Protein AF-A0A6L2PGG4-F1 (afdb_monomer_lite)

Foldseek 3Di:
DDDDPPDDPDPDDDDDDDDPDDDDDADPPDDPPRDDQCDPVHVHHDPDDDDPPDPCQVQWDFAPDPVDDFPPPVVPSPSRTDHD

Sequence (84 aa):
MIRLASGCGPGRGAGRRPRPRKLTPLVFKQHVPNVSENTLPASGLTEGRITREDTRFKDLVPNYNTDIIFKDEEGTGADRLMTQ

Organism: Coptotermes formosanus (NCBI:txid36987)

Structure (mmCIF, N/CA/C/O backbone):
data_AF-A0A6L2PGG4-F1
#
_entry.id   AF-A0A6L2PGG4-F1
#
loop_
_atom_site.group_PDB
_atom_site.id
_atom_site.type_symbol
_atom_site.label_atom_id
_atom_site.label_alt_id
_atom_site.label_comp_id
_atom_site.label_asym_id
_atom_site.label_entity_id
_atom_site.label_seq_id
_atom_site.pdbx_PDB_ins_code
_atom_site.Cartn_x
_atom_site.Cartn_y
_atom_site.Cartn_z
_atom_site.occupancy
_atom_site.B_iso_or_equiv
_atom_site.auth_seq_id
_atom_site.auth_comp_id
_atom_site.auth_asym_id
_atom_site.auth_atom_id
_atom_site.pdbx_PDB_model_num
ATOM 1 N N . MET A 1 1 ? 10.664 -39.886 -68.522 1.00 43.22 1 MET A N 1
ATOM 2 C CA . MET A 1 1 ? 11.411 -38.701 -68.046 1.00 43.22 1 MET A CA 1
ATOM 3 C C . MET A 1 1 ? 10.403 -37.770 -67.380 1.00 43.22 1 MET A C 1
ATOM 5 O O . MET A 1 1 ? 9.690 -37.066 -68.077 1.00 43.22 1 MET A O 1
ATOM 9 N N . ILE A 1 2 ? 10.221 -37.869 -66.060 1.00 49.78 2 ILE A N 1
ATOM 10 C CA . ILE A 1 2 ? 9.195 -37.101 -65.333 1.00 49.78 2 ILE A CA 1
ATOM 11 C C . ILE A 1 2 ? 9.894 -35.922 -64.654 1.00 49.78 2 ILE A C 1
ATOM 13 O O . ILE A 1 2 ? 10.724 -36.122 -63.771 1.00 49.78 2 ILE A O 1
ATOM 17 N N . ARG A 1 3 ? 9.585 -34.696 -65.089 1.00 58.91 3 ARG A N 1
ATOM 18 C CA . ARG A 1 3 ? 9.978 -33.462 -64.397 1.00 58.91 3 ARG A CA 1
ATOM 19 C C . ARG A 1 3 ? 8.904 -33.136 -63.359 1.00 58.91 3 ARG A C 1
ATOM 21 O O . ARG A 1 3 ? 7.820 -32.693 -63.719 1.00 58.91 3 ARG A O 1
ATOM 28 N N . LEU A 1 4 ? 9.214 -33.349 -62.083 1.00 60.97 4 LEU A N 1
ATOM 29 C CA . LEU A 1 4 ? 8.435 -32.806 -60.971 1.00 60.97 4 LEU A CA 1
ATOM 30 C C . LEU A 1 4 ? 8.808 -31.327 -60.814 1.00 60.97 4 LEU A C 1
ATOM 32 O O . LEU A 1 4 ? 9.918 -31.006 -60.395 1.00 60.97 4 LEU A O 1
ATOM 36 N N . ALA A 1 5 ? 7.908 -30.421 -61.192 1.00 63.47 5 ALA A N 1
ATOM 37 C CA . ALA A 1 5 ? 8.061 -29.009 -60.871 1.00 63.47 5 ALA A CA 1
ATOM 38 C C . ALA A 1 5 ? 7.815 -28.817 -59.365 1.00 63.47 5 ALA A C 1
ATOM 40 O O . ALA A 1 5 ? 6.687 -28.945 -58.892 1.00 63.47 5 ALA A O 1
ATOM 41 N N . SER A 1 6 ? 8.872 -28.523 -58.606 1.00 65.31 6 SER A N 1
ATOM 42 C CA . SER A 1 6 ? 8.773 -28.123 -57.201 1.00 65.31 6 SER A CA 1
ATOM 43 C C . SER A 1 6 ? 8.324 -26.659 -57.120 1.00 65.31 6 SER A C 1
ATOM 45 O O . SER A 1 6 ? 9.148 -25.744 -57.124 1.00 65.31 6 SER A O 1
ATOM 47 N N . GLY A 1 7 ? 7.016 -26.412 -57.102 1.00 64.25 7 GLY A N 1
ATOM 48 C CA . GLY A 1 7 ? 6.489 -25.074 -56.831 1.00 64.25 7 GLY A CA 1
ATOM 49 C C . GLY A 1 7 ? 6.725 -24.698 -55.367 1.00 64.25 7 GLY A C 1
ATOM 50 O O . GLY A 1 7 ? 6.223 -25.375 -54.472 1.00 64.25 7 GLY A O 1
ATOM 51 N N . CYS A 1 8 ? 7.489 -23.636 -55.101 1.00 73.62 8 CYS A N 1
ATOM 52 C CA . CYS A 1 8 ? 7.598 -23.071 -53.756 1.00 73.62 8 CYS A CA 1
ATOM 53 C C . CYS A 1 8 ? 6.225 -22.514 -53.341 1.00 73.62 8 CYS A C 1
ATOM 55 O O . CYS A 1 8 ? 5.693 -21.635 -54.018 1.00 73.62 8 CYS A O 1
ATOM 57 N N . GLY A 1 9 ? 5.648 -23.030 -52.249 1.00 73.56 9 GLY A N 1
ATOM 58 C CA . GLY A 1 9 ? 4.426 -22.485 -51.643 1.00 73.56 9 GLY A CA 1
ATOM 59 C C . GLY A 1 9 ? 4.585 -21.014 -51.220 1.00 73.56 9 GLY A C 1
ATOM 60 O O . GLY A 1 9 ? 5.695 -20.480 -51.301 1.00 73.56 9 GLY A O 1
ATOM 61 N N . PRO A 1 10 ? 3.504 -20.339 -50.774 1.00 74.50 10 PRO A N 1
ATOM 62 C CA . PRO A 1 10 ? 3.540 -18.916 -50.435 1.00 74.50 10 PRO A CA 1
ATOM 63 C C . PRO A 1 10 ? 4.729 -18.621 -49.510 1.00 74.50 10 PRO A C 1
ATOM 65 O O . PRO A 1 10 ? 4.879 -19.241 -48.456 1.00 74.50 10 PRO A O 1
ATOM 68 N N . GLY A 1 11 ? 5.619 -17.734 -49.968 1.00 72.94 11 GLY A N 1
ATOM 69 C CA . GLY A 1 11 ? 6.878 -17.416 -49.296 1.00 72.94 11 GLY A CA 1
ATOM 70 C C . GLY A 1 11 ? 6.669 -16.875 -47.879 1.00 72.94 11 GLY A C 1
ATOM 71 O O . GLY A 1 11 ? 5.552 -16.564 -47.470 1.00 72.94 11 GLY A O 1
ATOM 72 N N . ARG A 1 12 ? 7.756 -16.754 -47.105 1.00 74.81 12 ARG A N 1
ATOM 73 C CA . ARG A 1 12 ? 7.692 -16.263 -45.718 1.00 74.81 12 ARG A CA 1
ATOM 74 C C . ARG A 1 12 ? 6.964 -14.913 -45.671 1.00 74.81 12 ARG A C 1
ATOM 76 O O . ARG A 1 12 ? 7.465 -13.927 -46.205 1.00 74.81 12 ARG A O 1
ATOM 83 N N . GLY A 1 13 ? 5.792 -14.892 -45.035 1.00 73.62 13 GLY A N 1
ATOM 84 C CA . GLY A 1 13 ? 4.969 -13.693 -44.905 1.00 73.62 13 GLY A CA 1
ATOM 85 C C . GLY A 1 13 ? 5.734 -12.567 -44.212 1.00 73.62 13 GLY A C 1
ATOM 86 O O . GLY A 1 13 ? 6.339 -12.768 -43.158 1.00 73.62 13 GLY A O 1
ATOM 87 N N . ALA A 1 14 ? 5.711 -11.379 -44.812 1.00 77.06 14 ALA A N 1
ATOM 88 C CA . ALA A 1 14 ? 6.257 -10.179 -44.200 1.00 77.06 14 ALA A CA 1
ATOM 89 C C . ALA A 1 14 ? 5.296 -9.697 -43.104 1.00 77.06 14 ALA A C 1
ATOM 91 O O . ALA A 1 14 ? 4.162 -9.314 -43.377 1.00 77.06 14 ALA A O 1
ATOM 92 N N . GLY A 1 15 ? 5.745 -9.728 -41.852 1.00 79.88 15 GLY A N 1
ATOM 93 C CA . GLY A 1 15 ? 4.972 -9.224 -40.723 1.00 79.88 15 GLY A CA 1
ATOM 94 C C . GLY A 1 15 ? 5.781 -9.272 -39.436 1.00 79.88 15 GLY A C 1
ATOM 95 O O . GLY A 1 15 ? 6.377 -10.293 -39.094 1.00 79.88 15 GLY A O 1
ATOM 96 N N . ARG A 1 16 ? 5.820 -8.159 -38.700 1.00 81.50 16 ARG A N 1
ATOM 97 C CA . ARG A 1 16 ? 6.447 -8.109 -37.377 1.00 81.50 16 ARG A CA 1
ATOM 98 C C . ARG A 1 16 ? 5.360 -8.282 -36.324 1.00 81.50 16 ARG A C 1
ATOM 100 O O . ARG A 1 16 ? 4.498 -7.421 -36.185 1.00 81.50 16 ARG A O 1
ATOM 107 N N . ARG A 1 17 ? 5.412 -9.378 -35.562 1.00 85.56 17 ARG A N 1
ATOM 108 C CA . ARG A 1 17 ? 4.530 -9.570 -34.402 1.00 85.56 17 ARG A CA 1
ATOM 109 C C . ARG A 1 17 ? 4.777 -8.435 -33.391 1.00 85.56 17 ARG A C 1
ATOM 111 O O . ARG A 1 17 ? 5.947 -8.197 -33.059 1.00 85.56 17 ARG A O 1
ATOM 118 N N . PRO A 1 18 ? 3.734 -7.752 -32.881 1.00 87.88 18 PRO A N 1
ATOM 119 C CA . PRO A 1 18 ? 3.886 -6.821 -31.770 1.00 87.88 18 PRO A CA 1
ATOM 120 C C . PRO A 1 18 ? 4.587 -7.519 -30.605 1.00 87.88 18 PRO A C 1
ATOM 122 O O . PRO A 1 18 ? 4.220 -8.634 -30.224 1.00 87.88 18 PRO A O 1
ATOM 125 N N . ARG A 1 19 ? 5.638 -6.895 -30.067 1.00 87.69 19 ARG A N 1
ATOM 126 C CA . ARG A 1 19 ? 6.311 -7.435 -28.885 1.00 87.69 19 ARG A CA 1
ATOM 127 C C . ARG A 1 19 ? 5.487 -7.069 -27.652 1.00 87.69 19 ARG A C 1
ATOM 129 O O . ARG A 1 19 ? 5.046 -5.922 -27.565 1.00 87.69 19 ARG A O 1
ATOM 136 N N . PRO A 1 20 ? 5.295 -7.999 -26.707 1.00 90.56 20 PRO A N 1
ATOM 137 C CA . PRO A 1 20 ? 4.681 -7.656 -25.434 1.00 90.56 20 PRO A CA 1
ATOM 138 C C . PRO A 1 20 ? 5.507 -6.568 -24.738 1.00 90.56 20 PRO A C 1
ATOM 140 O O . PRO A 1 20 ? 6.723 -6.463 -24.945 1.00 90.56 20 PRO A O 1
ATOM 143 N N . ARG A 1 21 ? 4.843 -5.749 -23.916 1.00 91.25 21 ARG A N 1
ATOM 144 C CA . ARG A 1 21 ? 5.537 -4.772 -23.071 1.00 91.25 21 ARG A CA 1
ATOM 145 C C . ARG A 1 21 ? 6.507 -5.521 -22.159 1.00 91.25 21 ARG A C 1
ATOM 147 O O . ARG A 1 21 ? 6.147 -6.533 -21.564 1.00 91.25 21 ARG A O 1
ATOM 154 N N . LYS A 1 22 ? 7.745 -5.033 -22.069 1.00 91.56 22 LYS A N 1
ATOM 155 C CA . LYS A 1 22 ? 8.727 -5.579 -21.131 1.00 91.56 22 LYS A CA 1
ATOM 156 C C . LYS A 1 22 ? 8.392 -5.064 -19.734 1.00 91.56 22 LYS A C 1
ATOM 158 O O . LYS A 1 22 ? 8.404 -3.856 -19.527 1.00 91.56 22 LYS A O 1
ATOM 163 N N . LEU A 1 23 ? 8.107 -5.971 -18.807 1.00 94.94 23 LEU A N 1
ATOM 164 C CA . LEU A 1 23 ? 7.970 -5.658 -17.388 1.00 94.94 23 LEU A CA 1
ATOM 165 C C . LEU A 1 23 ? 9.354 -5.778 -16.745 1.00 94.94 23 LEU A C 1
ATOM 167 O O . LEU A 1 23 ? 9.956 -6.850 -16.771 1.00 94.94 23 LEU A O 1
ATOM 171 N N . THR A 1 24 ? 9.885 -4.671 -16.232 1.00 94.81 24 THR A N 1
ATOM 172 C CA . THR A 1 24 ? 11.140 -4.659 -15.472 1.00 94.81 24 THR A CA 1
ATOM 173 C C . THR A 1 24 ? 10.819 -4.804 -13.987 1.00 94.81 24 THR A C 1
ATOM 175 O O . THR A 1 24 ? 10.027 -4.002 -13.487 1.00 94.81 24 THR A O 1
ATOM 178 N N . PRO A 1 25 ? 11.391 -5.792 -13.280 1.00 96.62 25 PRO A N 1
ATOM 179 C CA . PRO A 1 25 ? 11.151 -5.944 -11.851 1.00 96.62 25 PRO A CA 1
ATOM 180 C C . PRO A 1 25 ? 11.694 -4.734 -11.084 1.00 96.62 25 PRO A C 1
ATOM 182 O O . PRO A 1 25 ? 12.689 -4.131 -11.491 1.00 96.62 25 PRO A O 1
ATOM 185 N N . LEU A 1 26 ? 11.046 -4.399 -9.969 1.00 97.31 26 LEU A N 1
ATOM 186 C CA . LEU A 1 26 ? 11.563 -3.402 -9.036 1.00 97.31 26 LEU A CA 1
ATOM 187 C C . LEU A 1 26 ? 12.757 -3.983 -8.276 1.00 97.31 26 LEU A C 1
ATOM 189 O O . LEU A 1 26 ? 12.729 -5.143 -7.861 1.00 97.31 26 LEU A O 1
ATOM 193 N N . VAL A 1 27 ? 13.804 -3.180 -8.089 1.00 97.81 27 VAL A N 1
ATOM 194 C CA . VAL A 1 27 ? 14.930 -3.553 -7.224 1.00 97.81 27 VAL A CA 1
ATOM 195 C C . VAL A 1 27 ? 14.619 -3.239 -5.760 1.00 97.81 27 VAL A C 1
ATOM 197 O O . VAL A 1 27 ? 13.703 -2.479 -5.446 1.00 97.81 27 VAL A O 1
ATOM 200 N N . PHE A 1 28 ? 15.385 -3.821 -4.837 1.00 97.62 28 PHE A N 1
ATOM 201 C CA . PHE A 1 28 ? 15.196 -3.592 -3.405 1.00 97.62 28 PHE A CA 1
ATOM 202 C C . PHE A 1 28 ? 15.218 -2.089 -3.063 1.00 97.62 28 PHE A C 1
ATOM 204 O O . PHE A 1 28 ? 16.126 -1.373 -3.482 1.00 97.62 28 PHE A O 1
ATOM 211 N N . LYS A 1 29 ? 14.218 -1.628 -2.295 1.00 96.38 29 LYS A N 1
ATOM 212 C CA . LYS A 1 29 ? 13.966 -0.218 -1.918 1.00 96.38 29 LYS A CA 1
ATOM 213 C C . LYS A 1 29 ? 13.607 0.742 -3.065 1.00 96.38 29 LYS A C 1
ATOM 215 O O . LYS A 1 29 ? 13.458 1.940 -2.822 1.00 96.38 29 LYS A O 1
ATOM 220 N 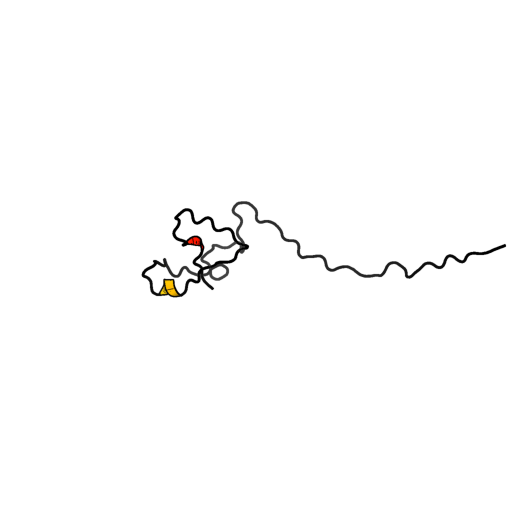N . GLN A 1 30 ? 13.433 0.257 -4.291 1.00 97.88 30 GLN A N 1
ATOM 221 C CA . GLN A 1 30 ? 12.881 1.070 -5.372 1.00 97.88 30 GLN A CA 1
ATOM 222 C C . GLN A 1 30 ? 11.369 1.257 -5.187 1.00 97.88 30 GLN A C 1
ATOM 224 O O . GLN A 1 30 ? 10.667 0.331 -4.789 1.00 97.88 30 GLN A O 1
ATOM 229 N N . HIS A 1 31 ? 10.869 2.437 -5.541 1.00 96.94 31 HIS A N 1
ATOM 230 C CA . HIS A 1 31 ? 9.447 2.761 -5.627 1.00 96.94 31 HIS A CA 1
ATOM 231 C C . HIS A 1 31 ? 9.160 3.457 -6.966 1.00 96.94 31 HIS A C 1
ATOM 233 O O . HIS A 1 31 ? 10.060 4.031 -7.589 1.00 96.94 31 HIS A O 1
ATOM 239 N N . VAL A 1 32 ? 7.923 3.339 -7.451 1.00 96.38 32 VAL A N 1
ATOM 240 C CA . VAL A 1 32 ? 7.466 3.951 -8.705 1.00 96.38 32 VAL A CA 1
ATOM 241 C C . VAL A 1 32 ? 6.111 4.611 -8.446 1.00 96.38 32 VAL A C 1
ATOM 243 O O . VAL A 1 32 ? 5.207 3.906 -8.002 1.00 96.38 32 VAL A O 1
ATOM 246 N N . PRO A 1 33 ? 5.937 5.911 -8.749 1.00 96.69 33 PRO A N 1
ATOM 247 C CA . PRO A 1 33 ? 6.939 6.859 -9.266 1.00 96.69 33 PRO A CA 1
ATOM 248 C C . PRO A 1 33 ? 8.088 7.124 -8.272 1.00 96.69 33 PRO A C 1
ATOM 250 O O . PRO A 1 33 ? 7.947 6.851 -7.089 1.00 96.69 33 PRO A O 1
ATOM 253 N N . ASN A 1 34 ? 9.235 7.633 -8.744 1.00 97.00 34 ASN A N 1
ATOM 254 C CA . ASN A 1 34 ? 10.412 7.914 -7.898 1.00 97.00 34 ASN A CA 1
ATOM 255 C C . ASN A 1 34 ? 10.265 9.248 -7.141 1.00 97.00 34 ASN A C 1
ATOM 257 O O . ASN A 1 34 ? 11.022 10.196 -7.352 1.00 97.00 34 ASN A O 1
ATOM 261 N N . VAL A 1 35 ? 9.218 9.331 -6.332 1.00 97.19 35 VAL A N 1
ATOM 262 C CA . VAL A 1 35 ? 8.850 10.444 -5.453 1.00 97.19 35 VAL A CA 1
ATOM 263 C C . VAL A 1 35 ? 8.272 9.847 -4.172 1.00 97.19 35 VAL A C 1
ATOM 265 O O . VAL A 1 35 ? 7.859 8.689 -4.159 1.00 97.19 35 VAL A O 1
ATOM 268 N N . SER A 1 36 ? 8.214 10.613 -3.085 1.00 96.62 36 SER A N 1
ATOM 269 C CA . SER A 1 36 ? 7.642 10.093 -1.841 1.00 96.62 36 SER A CA 1
ATOM 270 C C . SER A 1 36 ? 6.156 9.743 -1.989 1.00 96.62 36 SER A C 1
ATOM 272 O O . SER A 1 36 ? 5.418 10.385 -2.737 1.00 96.62 36 SER A O 1
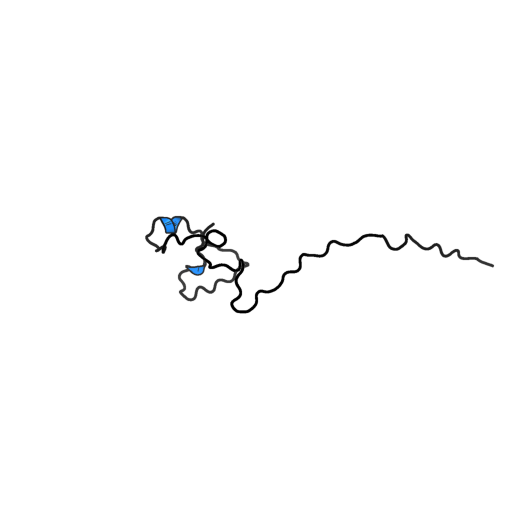ATOM 274 N N . GLU A 1 37 ? 5.725 8.729 -1.238 1.00 97.31 37 GLU A N 1
ATOM 275 C CA . GLU A 1 37 ? 4.370 8.162 -1.274 1.00 97.31 37 GLU A CA 1
ATOM 276 C C . GLU A 1 37 ? 3.278 9.229 -1.126 1.00 97.31 37 GLU A C 1
ATOM 278 O O . GLU A 1 37 ? 2.366 9.299 -1.945 1.00 97.31 37 GLU A O 1
ATOM 283 N N . ASN A 1 38 ? 3.436 10.132 -0.154 1.00 97.25 38 ASN A N 1
ATOM 284 C CA . ASN A 1 38 ? 2.408 11.112 0.201 1.00 97.25 38 ASN A CA 1
ATOM 285 C C . ASN A 1 38 ? 2.431 12.390 -0.662 1.00 97.25 38 ASN A C 1
ATOM 287 O O . ASN A 1 38 ? 2.106 13.484 -0.194 1.00 97.25 38 ASN A O 1
ATOM 291 N N . THR A 1 39 ? 2.905 12.291 -1.904 1.00 96.88 39 THR A N 1
ATOM 292 C CA . THR A 1 39 ? 2.927 13.412 -2.853 1.00 96.88 39 THR A CA 1
ATOM 293 C C . THR A 1 39 ? 1.757 13.315 -3.823 1.00 96.88 39 THR A C 1
ATOM 295 O O . THR A 1 39 ? 1.297 12.227 -4.157 1.00 96.88 39 THR A O 1
ATOM 298 N N . LEU A 1 40 ? 1.285 14.464 -4.315 1.00 96.12 40 LEU A N 1
ATOM 299 C CA . LEU A 1 40 ? 0.200 14.546 -5.303 1.00 96.12 40 LEU A CA 1
ATOM 300 C C . LEU A 1 40 ? 0.387 13.662 -6.560 1.00 96.12 40 LEU A C 1
ATOM 302 O O . LEU A 1 40 ? -0.604 13.092 -7.001 1.00 96.12 40 LEU A O 1
ATOM 306 N N . PRO A 1 41 ? 1.591 13.514 -7.157 1.00 96.44 41 PRO A N 1
ATOM 307 C CA . PRO A 1 41 ? 1.797 12.604 -8.292 1.00 96.44 41 PRO A CA 1
ATOM 308 C C . PRO A 1 41 ? 1.850 11.105 -7.932 1.00 96.44 41 PRO A C 1
ATOM 310 O O . PRO A 1 41 ? 1.981 10.291 -8.846 1.00 96.44 41 PRO A O 1
ATOM 313 N N . ALA A 1 42 ? 1.808 10.740 -6.647 1.00 96.75 42 ALA A N 1
ATOM 314 C CA . ALA A 1 42 ? 1.821 9.360 -6.161 1.00 96.75 42 ALA A CA 1
ATOM 315 C C . ALA A 1 42 ? 0.484 9.013 -5.477 1.00 96.75 42 ALA A C 1
ATOM 317 O O . ALA A 1 42 ? -0.545 9.006 -6.147 1.00 96.75 42 ALA A O 1
ATOM 318 N N . SER A 1 43 ? 0.486 8.730 -4.170 1.00 96.75 43 SER A N 1
ATOM 319 C CA . SER A 1 43 ? -0.710 8.321 -3.419 1.00 96.75 43 SER A CA 1
ATOM 320 C C . SER A 1 43 ? -1.520 9.499 -2.861 1.00 96.75 43 SER A C 1
ATOM 322 O O . SER A 1 43 ? -2.613 9.293 -2.346 1.00 96.75 43 SER A O 1
ATOM 324 N N . GLY A 1 44 ? -1.021 10.736 -2.966 1.00 96.94 44 GLY A N 1
ATOM 325 C CA . GLY A 1 44 ? -1.687 11.924 -2.422 1.00 96.94 44 GLY A CA 1
ATOM 326 C C . GLY A 1 44 ? -1.448 12.136 -0.924 1.00 96.94 44 GLY A C 1
ATOM 327 O O . GLY A 1 44 ? -0.583 11.515 -0.318 1.00 96.94 44 GLY A O 1
ATOM 328 N N . LEU A 1 45 ? -2.169 13.083 -0.321 1.00 96.75 45 LEU A N 1
ATOM 329 C CA . LEU A 1 45 ? -2.026 13.398 1.105 1.00 96.75 45 LEU A CA 1
ATOM 330 C C . LEU A 1 45 ? -2.772 12.375 1.969 1.00 96.75 45 LEU A C 1
ATOM 332 O O . LEU A 1 45 ? -3.818 11.867 1.580 1.00 96.75 45 LEU A O 1
ATOM 336 N N . THR A 1 46 ? -2.264 12.112 3.172 1.00 95.38 46 THR A N 1
ATOM 337 C CA . THR A 1 46 ? -2.910 11.192 4.110 1.00 95.38 46 THR A CA 1
ATOM 338 C C . THR A 1 46 ? -4.146 11.825 4.750 1.00 95.38 46 THR A C 1
ATOM 340 O O . THR A 1 46 ? -4.090 12.923 5.300 1.00 95.38 46 THR A O 1
ATOM 343 N N . GLU A 1 47 ? -5.266 11.102 4.743 1.00 93.00 47 GLU A N 1
ATOM 344 C CA . GLU A 1 47 ? -6.536 11.568 5.329 1.00 93.00 47 GLU A CA 1
ATOM 345 C C . GLU A 1 47 ?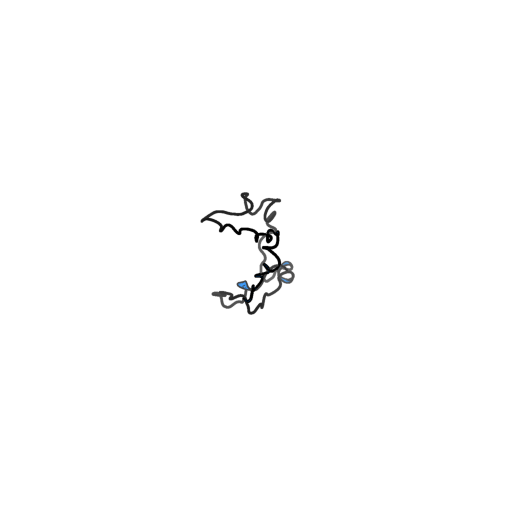 -6.680 11.223 6.826 1.00 93.00 47 GLU A C 1
ATOM 347 O O . GLU A 1 47 ? -7.682 11.539 7.468 1.00 93.00 47 GLU A O 1
ATOM 352 N N . GLY A 1 48 ? -5.677 10.567 7.414 1.00 94.00 48 GLY A N 1
ATOM 353 C CA . GLY A 1 48 ? -5.654 10.153 8.818 1.00 94.00 48 GLY A CA 1
ATOM 354 C C . GLY A 1 48 ? -6.113 8.710 9.051 1.00 94.00 48 GLY A C 1
ATOM 355 O O . GLY A 1 48 ? -6.603 8.031 8.155 1.00 94.00 48 GLY A O 1
ATOM 356 N N . ARG A 1 49 ? -5.931 8.229 10.285 1.00 95.50 49 ARG A N 1
ATOM 357 C CA . ARG A 1 49 ? -6.219 6.839 10.673 1.00 95.50 49 ARG A CA 1
ATOM 358 C C . ARG A 1 49 ? -7.725 6.567 10.709 1.00 95.50 49 ARG A C 1
ATOM 360 O O . ARG A 1 49 ? -8.466 7.403 11.212 1.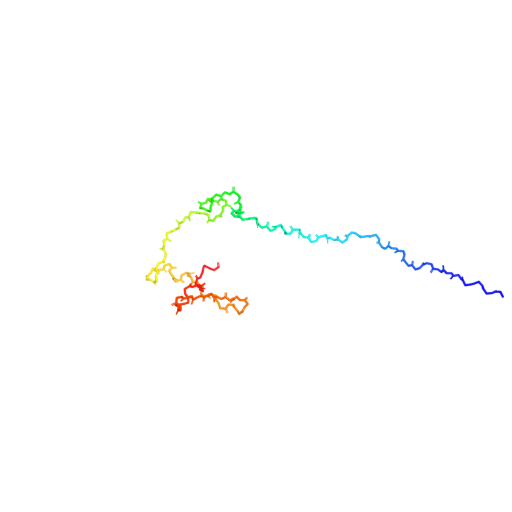00 95.50 49 ARG A O 1
ATOM 367 N N . ILE A 1 50 ? -8.135 5.390 10.237 1.00 96.38 50 ILE A N 1
ATOM 368 C CA . ILE A 1 50 ? -9.507 4.877 10.351 1.00 96.38 50 ILE A CA 1
ATOM 369 C C . ILE A 1 50 ? -9.541 3.815 11.461 1.00 96.38 50 ILE A C 1
ATOM 371 O O . ILE A 1 50 ? -8.767 2.854 11.421 1.00 96.38 50 ILE A O 1
ATOM 375 N N . THR A 1 51 ? -10.403 3.993 12.462 1.00 95.69 51 THR A N 1
ATOM 376 C CA . THR A 1 51 ? -10.734 2.969 13.472 1.00 95.69 51 THR A CA 1
ATOM 377 C C . THR A 1 51 ? -12.063 2.284 13.141 1.00 95.69 51 THR A C 1
ATOM 379 O O . THR A 1 51 ? -12.757 2.686 12.214 1.00 95.69 51 THR A O 1
ATOM 382 N N . ARG A 1 52 ? -12.436 1.221 13.867 1.00 92.81 52 ARG A N 1
ATOM 383 C CA . ARG A 1 52 ? -13.673 0.460 13.587 1.00 92.81 52 ARG A CA 1
ATOM 384 C C . ARG A 1 52 ? -14.945 1.247 13.904 1.00 92.81 52 ARG A C 1
ATOM 386 O O . ARG A 1 52 ? -16.003 0.966 13.354 1.00 92.81 52 ARG A O 1
ATOM 393 N N . GLU A 1 53 ? -14.834 2.208 14.808 1.00 93.75 53 GLU A N 1
ATOM 394 C CA . GLU A 1 53 ? -15.922 3.062 15.276 1.00 93.75 53 GLU A CA 1
ATOM 395 C C . GLU A 1 53 ? -16.114 4.295 14.378 1.00 93.75 53 GLU A C 1
ATOM 397 O O . GLU A 1 53 ? -17.143 4.966 14.471 1.00 93.75 53 GLU A O 1
ATOM 402 N N . ASP A 1 54 ? -15.146 4.589 13.503 1.00 93.88 54 ASP A N 1
ATOM 403 C CA . ASP A 1 54 ? -15.204 5.736 12.604 1.00 93.88 54 ASP A CA 1
ATOM 404 C C . ASP A 1 54 ? -16.286 5.562 11.537 1.00 93.88 54 ASP A C 1
ATOM 406 O O . ASP A 1 54 ? -16.490 4.490 10.967 1.00 93.88 54 ASP A O 1
ATOM 410 N N . THR A 1 55 ? -16.936 6.666 11.167 1.00 94.31 55 THR A N 1
ATOM 411 C CA . THR A 1 55 ? -17.909 6.675 10.064 1.00 94.31 55 THR A CA 1
ATOM 412 C C . THR A 1 55 ? -17.280 6.250 8.739 1.00 94.31 55 THR A C 1
ATOM 414 O O . THR A 1 55 ? -17.921 5.529 7.980 1.00 94.31 55 THR A O 1
ATOM 417 N N . ARG A 1 56 ? -16.014 6.626 8.516 1.00 94.06 56 ARG A N 1
ATOM 418 C CA . ARG A 1 56 ? -15.206 6.269 7.337 1.00 94.06 56 ARG A CA 1
ATOM 419 C C . ARG A 1 56 ? -14.922 4.775 7.217 1.00 94.06 56 ARG A C 1
ATOM 421 O O . ARG A 1 56 ? -14.604 4.297 6.138 1.00 94.06 56 ARG A O 1
ATOM 428 N N . PHE A 1 57 ? -15.053 4.012 8.304 1.00 95.38 57 PHE A N 1
ATOM 429 C CA . PHE A 1 57 ? -14.896 2.560 8.247 1.00 95.38 57 PHE A CA 1
ATOM 430 C C . PHE A 1 57 ? -15.953 1.905 7.351 1.00 95.38 57 PHE A C 1
ATOM 432 O O . PHE A 1 57 ? -15.695 0.868 6.750 1.00 95.38 57 PHE A O 1
ATOM 439 N N . LYS A 1 58 ? -17.128 2.535 7.217 1.00 93.81 58 LYS A N 1
ATOM 440 C CA . LYS A 1 58 ? -18.212 2.064 6.345 1.00 93.81 58 LYS A CA 1
ATOM 441 C C . LYS A 1 58 ? -17.871 2.152 4.858 1.00 93.81 58 LYS A C 1
ATOM 443 O O . LYS A 1 58 ? -18.517 1.471 4.069 1.00 93.81 58 LYS A O 1
ATOM 448 N N . ASP A 1 59 ? -16.882 2.966 4.498 1.00 95.50 59 ASP A N 1
ATOM 449 C CA . ASP A 1 59 ? -16.426 3.125 3.116 1.00 95.50 59 ASP A CA 1
ATOM 450 C C . ASP A 1 59 ? -15.436 2.018 2.711 1.00 95.50 59 ASP A C 1
ATOM 452 O O . ASP A 1 59 ? -15.145 1.844 1.528 1.00 95.50 59 ASP A O 1
ATOM 456 N N . LEU A 1 60 ? -14.925 1.246 3.680 1.00 97.00 60 LEU A N 1
ATOM 457 C CA . LEU A 1 60 ? -14.068 0.094 3.418 1.00 97.00 60 LEU A CA 1
ATOM 458 C C . LEU A 1 60 ? -14.914 -1.124 3.039 1.00 97.00 60 LEU A C 1
ATOM 460 O O . LEU A 1 60 ? -15.868 -1.492 3.727 1.00 97.00 60 LEU A O 1
ATOM 464 N N . VAL A 1 61 ? -14.515 -1.792 1.961 1.00 97.12 61 VAL A N 1
ATOM 465 C CA . VAL A 1 61 ? -15.179 -2.976 1.419 1.00 97.12 61 VAL A CA 1
ATOM 466 C C . VAL A 1 61 ? -14.309 -4.208 1.685 1.00 97.12 61 VAL A C 1
ATOM 468 O O . VAL A 1 61 ? -13.099 -4.180 1.437 1.00 97.12 61 VAL A O 1
ATOM 471 N N . PRO A 1 62 ? -14.884 -5.313 2.190 1.00 97.00 62 PRO A N 1
ATOM 472 C CA . PRO A 1 62 ? -14.140 -6.549 2.375 1.00 97.00 62 PRO A CA 1
ATOM 473 C C . PRO A 1 62 ? -13.879 -7.253 1.036 1.00 97.00 62 PRO A C 1
ATOM 475 O O . PRO A 1 62 ? -14.793 -7.494 0.246 1.00 97.00 62 PRO A O 1
ATOM 478 N N . ASN A 1 63 ? -12.632 -7.657 0.812 1.00 97.94 63 ASN A N 1
ATOM 479 C CA . ASN A 1 63 ? -12.218 -8.438 -0.344 1.00 97.94 63 ASN A CA 1
ATOM 480 C C . ASN A 1 63 ? -12.208 -9.946 -0.020 1.00 97.94 63 ASN A C 1
ATOM 482 O O . ASN A 1 63 ? -11.420 -10.435 0.798 1.00 97.94 63 ASN A O 1
ATOM 486 N N . TYR A 1 64 ? -13.091 -10.690 -0.691 1.00 96.94 64 TYR A N 1
ATOM 487 C CA . TYR A 1 64 ? -13.237 -12.147 -0.571 1.00 96.94 64 TYR A CA 1
ATOM 488 C C . TYR A 1 64 ? -12.801 -12.903 -1.832 1.00 96.94 64 TYR A C 1
ATOM 490 O O . TYR A 1 64 ? -13.260 -14.018 -2.073 1.00 96.94 64 TYR A O 1
ATOM 498 N N . ASN A 1 65 ? -11.932 -12.310 -2.653 1.00 97.38 65 ASN A N 1
ATOM 499 C CA . ASN A 1 65 ? -11.418 -12.987 -3.836 1.00 97.38 65 ASN A CA 1
ATOM 500 C C . ASN A 1 65 ? -10.686 -14.288 -3.449 1.00 97.38 65 ASN A C 1
ATOM 502 O O . ASN A 1 65 ? -9.769 -14.274 -2.628 1.00 97.38 65 ASN A O 1
ATOM 506 N N . THR A 1 66 ? -11.084 -15.402 -4.065 1.00 97.19 66 THR A N 1
ATOM 507 C CA . THR A 1 66 ? -10.503 -16.733 -3.844 1.00 97.19 66 THR A CA 1
ATOM 508 C C . THR A 1 66 ? -9.087 -16.874 -4.397 1.00 97.19 66 THR A C 1
ATOM 510 O O . THR A 1 66 ? -8.358 -17.762 -3.967 1.00 97.19 66 THR A O 1
ATOM 513 N N . ASP A 1 67 ? -8.685 -15.991 -5.313 1.00 97.94 67 ASP A N 1
ATOM 514 C CA . ASP A 1 67 ? -7.349 -15.981 -5.919 1.00 97.94 67 ASP A CA 1
ATOM 515 C C . ASP A 1 67 ? -6.306 -15.261 -5.045 1.00 97.94 67 ASP A C 1
ATOM 517 O O . ASP A 1 67 ? -5.117 -15.250 -5.367 1.00 97.94 67 ASP A O 1
ATOM 521 N N . ILE A 1 68 ? -6.740 -14.644 -3.939 1.00 97.56 68 ILE A N 1
ATOM 522 C CA . ILE A 1 68 ? -5.885 -13.904 -3.010 1.00 97.56 68 ILE A CA 1
ATOM 523 C C . ILE A 1 68 ? -5.816 -14.659 -1.684 1.00 97.56 68 ILE A C 1
ATOM 525 O O . ILE A 1 68 ? -6.820 -14.876 -1.005 1.00 97.56 68 ILE A O 1
ATOM 529 N N . ILE A 1 69 ? -4.599 -15.023 -1.286 1.00 97.31 69 ILE A N 1
ATOM 530 C CA . ILE A 1 69 ? -4.329 -15.620 0.023 1.00 97.31 69 ILE A CA 1
ATOM 531 C C . ILE A 1 69 ? -4.025 -14.484 1.002 1.00 97.31 69 ILE A C 1
ATOM 533 O O . ILE A 1 69 ? -2.991 -13.827 0.897 1.00 97.31 69 ILE A O 1
ATOM 537 N N . PHE A 1 70 ? -4.933 -14.258 1.949 1.00 97.50 70 PHE A N 1
ATOM 538 C CA . PHE A 1 70 ? -4.755 -13.293 3.035 1.00 97.50 70 PHE A CA 1
ATOM 539 C C . PHE A 1 70 ? -4.028 -13.951 4.207 1.00 97.50 70 PHE A C 1
ATOM 541 O O . PHE A 1 70 ? -4.310 -15.107 4.525 1.00 97.50 70 PHE A O 1
ATOM 548 N N . LYS A 1 71 ? -3.100 -13.221 4.836 1.00 96.50 71 LYS A N 1
ATOM 549 C CA . LYS A 1 71 ? -2.333 -13.723 5.980 1.00 96.50 71 LYS A CA 1
ATOM 550 C C . LYS A 1 71 ? -3.203 -13.790 7.239 1.00 96.50 71 LYS A C 1
ATOM 552 O O . LYS A 1 71 ? -3.265 -14.862 7.829 1.00 96.50 71 LYS A O 1
ATOM 557 N N . ASP A 1 72 ? -3.873 -12.684 7.594 1.00 94.81 72 ASP A N 1
ATOM 558 C CA . ASP A 1 72 ? -4.806 -12.547 8.729 1.00 94.81 72 ASP A CA 1
ATOM 559 C C . ASP A 1 72 ? -4.285 -13.207 10.014 1.00 94.81 72 ASP A C 1
ATOM 561 O O . ASP A 1 72 ? -4.928 -14.073 10.612 1.00 94.81 72 ASP A O 1
ATOM 565 N N . GLU A 1 73 ? -3.075 -12.820 10.424 1.00 96.88 73 GLU A N 1
ATOM 566 C CA . GLU A 1 73 ? -2.424 -13.386 11.611 1.00 96.88 73 GLU A CA 1
ATOM 567 C C . GLU A 1 73 ? -3.118 -12.980 12.918 1.00 96.88 73 GLU A C 1
ATOM 569 O O . GLU A 1 73 ? -3.003 -13.666 13.933 1.00 96.88 73 GLU A O 1
ATOM 574 N N . GLU A 1 74 ? -3.892 -11.899 12.877 1.00 95.50 74 GLU A N 1
ATOM 575 C CA . GLU A 1 74 ? -4.724 -11.400 13.961 1.00 95.50 74 GLU A CA 1
ATOM 576 C C . GLU A 1 74 ? -6.030 -12.195 14.120 1.00 95.50 74 GLU A C 1
ATOM 578 O O . GLU A 1 74 ? -6.671 -12.105 15.168 1.00 95.50 74 GLU A O 1
ATOM 583 N N . GLY A 1 75 ? -6.458 -12.939 13.091 1.00 93.88 75 GLY A N 1
ATOM 584 C CA . GLY A 1 75 ? -7.728 -13.673 13.074 1.00 93.88 75 GLY A CA 1
ATOM 585 C C . GLY A 1 75 ? -8.963 -12.767 13.129 1.00 93.88 75 GLY A C 1
ATOM 586 O O . GLY A 1 75 ? -10.020 -13.178 13.611 1.00 93.88 75 GLY A O 1
ATOM 587 N N . THR A 1 76 ? -8.831 -11.513 12.689 1.00 94.25 76 THR A N 1
ATOM 588 C CA . THR A 1 76 ? -9.911 -10.516 12.759 1.00 94.25 76 THR A CA 1
ATOM 589 C C . THR A 1 76 ? -10.505 -10.161 11.401 1.00 94.25 76 THR A C 1
ATOM 591 O O . THR A 1 76 ? -11.529 -9.478 11.353 1.00 94.25 76 THR A O 1
ATOM 594 N N . GLY A 1 77 ? -9.867 -10.587 10.308 1.00 94.75 77 GLY A N 1
ATOM 595 C CA . GLY A 1 77 ? -10.249 -10.241 8.945 1.00 94.75 77 GLY A CA 1
ATOM 596 C C . GLY A 1 77 ? -9.891 -8.811 8.534 1.00 94.75 77 GLY A C 1
ATOM 597 O O . GLY A 1 77 ? -10.377 -8.350 7.503 1.00 94.75 77 GLY A O 1
ATOM 598 N N . ALA A 1 78 ? -9.064 -8.100 9.310 1.00 96.06 78 ALA A N 1
ATOM 599 C CA . ALA A 1 78 ? -8.690 -6.714 9.021 1.00 96.06 78 ALA A CA 1
ATOM 600 C C . ALA A 1 78 ? -7.968 -6.571 7.670 1.00 96.06 78 ALA A C 1
ATOM 602 O O . ALA A 1 78 ? -8.293 -5.660 6.913 1.00 96.06 78 ALA A O 1
ATOM 603 N N . ASP A 1 79 ? -7.097 -7.525 7.322 1.00 96.81 79 ASP A N 1
ATOM 604 C CA . ASP A 1 79 ? -6.363 -7.583 6.044 1.00 96.81 79 ASP A CA 1
ATOM 605 C C . ASP A 1 79 ? -7.267 -7.592 4.800 1.00 96.81 79 ASP A C 1
ATOM 607 O O . ASP A 1 79 ? -6.809 -7.351 3.682 1.00 96.81 79 ASP A O 1
ATOM 611 N N . ARG A 1 80 ? -8.557 -7.904 4.971 1.00 97.12 80 ARG A N 1
ATOM 612 C CA . ARG A 1 80 ? -9.531 -7.969 3.876 1.00 97.12 80 ARG A CA 1
ATOM 613 C C . ARG A 1 80 ? -10.195 -6.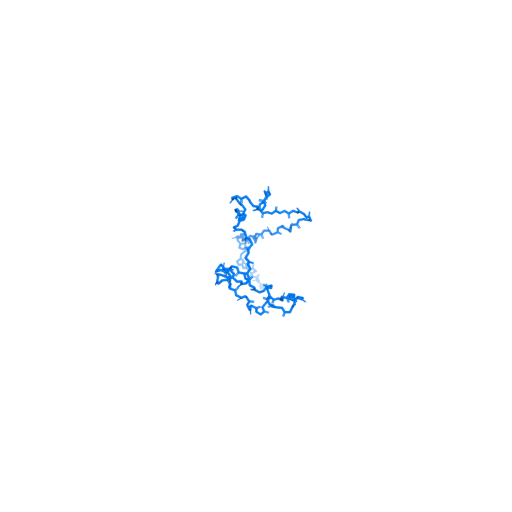628 3.598 1.00 97.12 80 ARG A C 1
ATOM 615 O O . ARG A 1 80 ? -10.760 -6.475 2.521 1.00 97.12 80 ARG A O 1
ATOM 622 N N . LEU A 1 81 ? -10.189 -5.697 4.546 1.00 97.19 81 LEU A N 1
ATOM 623 C CA . LEU A 1 81 ? -10.900 -4.426 4.429 1.00 97.19 81 LEU A CA 1
ATOM 624 C C . LEU A 1 81 ? -10.023 -3.399 3.713 1.00 97.19 81 LEU A C 1
ATOM 626 O O . LEU A 1 81 ? -8.964 -3.024 4.210 1.00 97.19 81 LEU A O 1
ATOM 630 N N . MET A 1 82 ? -10.473 -2.935 2.549 1.00 97.44 82 MET A N 1
ATOM 631 C CA . MET A 1 82 ? -9.759 -1.960 1.720 1.00 97.44 82 MET A CA 1
ATOM 632 C C . MET A 1 82 ? -10.738 -1.014 1.021 1.00 97.44 82 MET A C 1
ATOM 634 O O . MET A 1 82 ? -11.943 -1.253 1.018 1.00 97.44 82 MET A O 1
ATOM 638 N N . THR A 1 83 ? -10.243 0.085 0.458 1.00 95.69 83 THR A N 1
ATOM 639 C CA . THR A 1 83 ? -11.068 0.978 -0.371 1.00 95.69 83 THR A CA 1
ATOM 640 C C . THR A 1 83 ? -11.548 0.260 -1.639 1.00 95.69 83 THR A C 1
ATOM 642 O O . THR A 1 83 ? -10.955 -0.743 -2.042 1.00 95.69 83 THR A O 1
ATOM 645 N N . GLN A 1 84 ? -12.607 0.781 -2.265 1.00 93.50 84 GLN A N 1
ATOM 646 C CA . GLN A 1 84 ? -13.139 0.274 -3.539 1.00 93.50 84 GLN A CA 1
ATOM 647 C C . GLN A 1 84 ? -12.138 0.371 -4.701 1.00 93.50 84 GLN A C 1
ATOM 649 O O . GLN A 1 84 ? -11.336 1.331 -4.719 1.00 93.50 84 GLN A O 1
#

InterPro domains:
  IPR000320 Hedgehog, N-terminal signalling domain [PF01085] (8-84)
  IPR009045 Peptidase M74/Hedgehog-like, zinc-binding domain superfamily [G3DSA:3.30.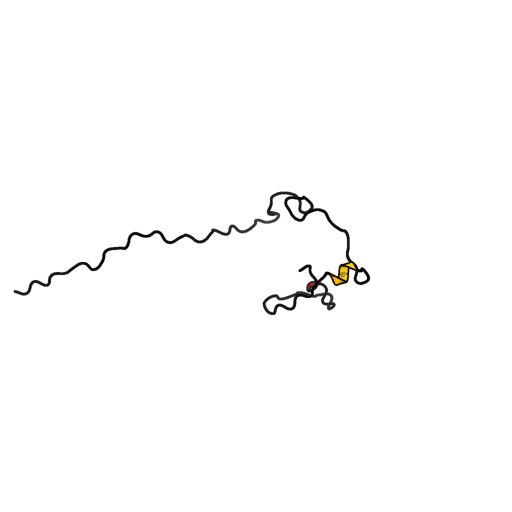1380.10] (5-84)
  IPR009045 Peptidase M74/Hedgehog-like, zinc-binding domain superfamily [SSF55166] (22-84)
  IPR050387 Hedgehog Signaling [PTHR11889] (5-84)

Secondary structure (DSSP, 8-state):
------PPPSP-----PPPPPPPPPPPTT--SSSS-TTSTTTT-----PPPTTSGGGGG-EE---TT-----TTSS-GGGEE--

pLDDT: mean 90.26, std 11.94, range [43.22, 97.94]

Radius of gyration: 27.81 Å; chains: 1; bounding box: 33×53×83 Å